Protein AF-A0A8J6NIY0-F1 (afdb_monomer)

Sequence (125 aa):
MSTSTIGGINLLPTHEKREIYRSIIPDELLERYELNPYLSDIQGRSLLNLKARPGSSSVEISLYHEYGFRDPILYGHLADTMNGQIHILLYILNDPASPRFDVDVMPDGEPTRFGTSRRNLEAER

Foldseek 3Di:
DDPLALLSLLQDDPVSSCLVVLVVDDVVVCVVLVADSQCADPVRHHQWDWPRHHSAQKIWIFGDSDPPDDHGQWIWIWGADPVRDIDTPDIDGDDSPDDDQVQQADPVGHGCPNVPNHGPVVSVD

pLDDT: mean 93.28, std 7.55, range [41.66, 98.38]

Secondary structure (DSSP, 8-state):
----SHHHHHHS-HHHHHHHHHTTS-HHHHHHTT--TT-B-TT--BSEEEE--TT-SEEEEEE-SSTT-SS-SEEEEEEE-TTS-EEEEEEEE--TTSPPP-SSB-TTS-B-TTTTS---TTTT-

Structure (mmCIF, N/CA/C/O backbone):
data_AF-A0A8J6NIY0-F1
#
_entry.id   AF-A0A8J6NIY0-F1
#
loop_
_atom_site.group_PDB
_atom_site.id
_atom_site.type_symbol
_atom_site.label_atom_id
_atom_site.label_alt_id
_atom_site.label_comp_id
_atom_site.label_asym_id
_atom_site.label_entity_id
_atom_site.label_seq_id
_atom_site.pd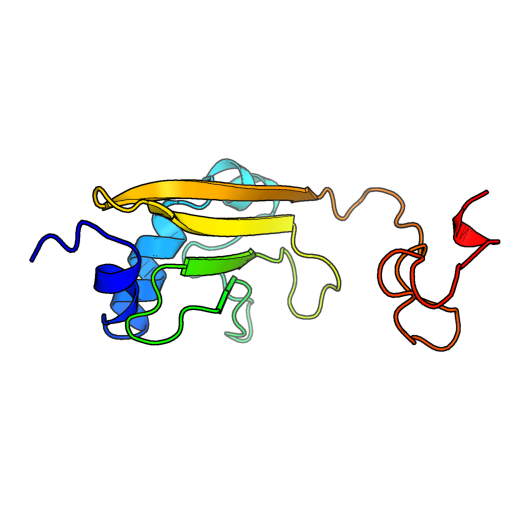bx_PDB_ins_code
_atom_site.Cartn_x
_atom_site.Cartn_y
_atom_site.Cartn_z
_atom_site.occupancy
_atom_site.B_iso_or_equiv
_atom_site.auth_seq_id
_atom_site.auth_comp_id
_atom_site.auth_asym_id
_atom_site.auth_atom_id
_atom_site.pdbx_PDB_model_num
ATOM 1 N N . MET A 1 1 ? -13.925 -4.406 22.007 1.00 41.66 1 MET A N 1
ATOM 2 C CA . MET A 1 1 ? -14.612 -3.172 21.565 1.00 41.66 1 MET A CA 1
ATOM 3 C C . MET A 1 1 ? -14.700 -3.236 20.049 1.00 41.66 1 MET A C 1
ATOM 5 O O . MET A 1 1 ? -13.671 -3.507 19.450 1.00 41.66 1 MET A O 1
ATOM 9 N N . SER A 1 2 ? -15.873 -3.078 19.425 1.00 49.53 2 SER A N 1
ATOM 10 C CA . SER A 1 2 ? -15.945 -3.036 17.956 1.00 49.53 2 SER A CA 1
ATOM 11 C C . SER A 1 2 ? -15.616 -1.622 17.480 1.00 49.53 2 SER A C 1
ATOM 13 O O . SER A 1 2 ? -16.476 -0.744 17.459 1.00 49.53 2 SER A O 1
ATOM 15 N N . THR A 1 3 ? -14.358 -1.374 17.140 1.00 61.47 3 THR A N 1
ATOM 16 C CA . THR A 1 3 ? -13.990 -0.222 16.316 1.00 61.47 3 THR A CA 1
ATOM 17 C C . THR A 1 3 ? -14.588 -0.436 14.926 1.00 61.47 3 THR A C 1
ATOM 19 O O . THR A 1 3 ? -14.137 -1.301 14.186 1.00 61.47 3 THR A O 1
ATOM 22 N N . SER A 1 4 ? -15.652 0.299 14.596 1.00 79.81 4 SER A N 1
ATOM 23 C CA . SER A 1 4 ? -16.382 0.155 13.326 1.00 79.81 4 SER A CA 1
ATOM 24 C C . SER A 1 4 ? -15.900 1.100 12.222 1.00 79.81 4 SER A C 1
ATOM 26 O O . SER A 1 4 ? -16.420 1.041 11.115 1.00 79.81 4 SER A O 1
ATOM 28 N N . THR A 1 5 ? -14.934 1.976 12.515 1.00 93.56 5 THR A N 1
ATOM 29 C CA . THR A 1 5 ? -14.412 2.989 11.585 1.00 93.56 5 THR A CA 1
ATOM 30 C C . THR A 1 5 ? -12.892 2.909 11.478 1.00 93.56 5 THR A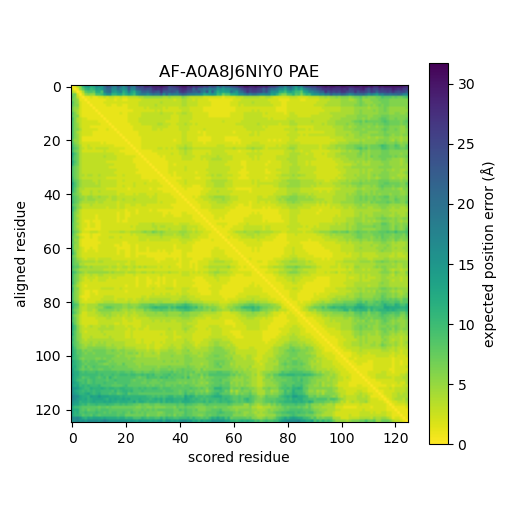 C 1
ATOM 32 O O . THR A 1 5 ? -12.214 2.487 12.422 1.00 93.56 5 THR A O 1
ATOM 35 N N . ILE A 1 6 ? -12.343 3.368 10.355 1.00 95.56 6 ILE A N 1
ATOM 36 C CA . ILE A 1 6 ? -10.900 3.518 10.126 1.00 95.56 6 ILE A CA 1
ATOM 37 C C . ILE A 1 6 ? -10.297 4.450 11.174 1.00 95.56 6 ILE A C 1
ATOM 39 O O . ILE A 1 6 ? -9.259 4.128 11.749 1.00 95.56 6 ILE A O 1
ATOM 43 N N . GLY A 1 7 ? -10.974 5.554 11.504 1.00 95.56 7 GLY A N 1
ATOM 44 C CA . GLY A 1 7 ? -10.578 6.450 12.593 1.00 95.56 7 GLY A CA 1
ATOM 45 C C . GLY A 1 7 ? -10.416 5.729 13.931 1.00 95.56 7 GLY A C 1
ATOM 46 O O . GLY A 1 7 ? -9.417 5.926 14.627 1.00 95.56 7 GLY A O 1
ATOM 47 N N . GLY A 1 8 ? -11.359 4.842 14.258 1.00 95.12 8 GLY A N 1
ATOM 48 C CA . GLY A 1 8 ? -11.304 4.011 15.455 1.00 95.12 8 GLY A CA 1
ATOM 49 C C . GLY A 1 8 ? -10.146 3.014 15.422 1.00 95.12 8 GLY A C 1
ATOM 50 O O . GLY A 1 8 ? -9.362 2.955 16.367 1.00 95.12 8 GLY A O 1
ATOM 51 N N . ILE A 1 9 ? -9.990 2.272 14.322 1.00 95.44 9 ILE A N 1
ATOM 52 C CA . ILE A 1 9 ? -8.878 1.324 14.132 1.00 95.44 9 ILE A CA 1
ATOM 53 C C . ILE A 1 9 ? -7.529 2.054 14.228 1.00 95.44 9 ILE A C 1
ATOM 55 O O . ILE A 1 9 ? -6.577 1.568 14.838 1.00 95.44 9 ILE A O 1
ATOM 59 N N . ASN A 1 10 ? -7.449 3.273 13.697 1.00 96.44 10 ASN A N 1
ATOM 60 C CA . ASN A 1 10 ? -6.247 4.092 13.721 1.00 96.44 10 ASN A CA 1
ATOM 61 C C . ASN A 1 10 ? -5.848 4.568 15.125 1.00 96.44 10 ASN A C 1
ATOM 63 O O . ASN A 1 10 ? -4.692 4.948 15.311 1.00 96.44 10 ASN A O 1
ATOM 67 N N . LEU A 1 11 ? -6.734 4.511 16.120 1.00 96.75 11 LEU A N 1
ATOM 68 C CA . LEU A 1 11 ? -6.400 4.793 17.521 1.00 96.75 11 LEU A CA 1
ATOM 69 C C . LEU A 1 11 ? -5.839 3.579 18.273 1.00 96.75 11 LEU A C 1
ATOM 71 O O . LEU A 1 11 ? -5.274 3.751 19.351 1.00 96.75 11 LEU A O 1
ATOM 75 N N . LEU A 1 12 ? -5.973 2.372 17.721 1.00 96.25 12 LEU A N 1
ATOM 76 C CA . LEU A 1 12 ? -5.511 1.156 18.379 1.00 96.25 12 LEU A CA 1
ATOM 77 C C . LEU A 1 12 ? -3.977 1.088 18.464 1.00 96.25 12 LEU A C 1
ATOM 79 O O . LEU A 1 12 ? -3.277 1.672 17.620 1.00 96.25 12 LEU A O 1
ATOM 83 N N . PRO A 1 1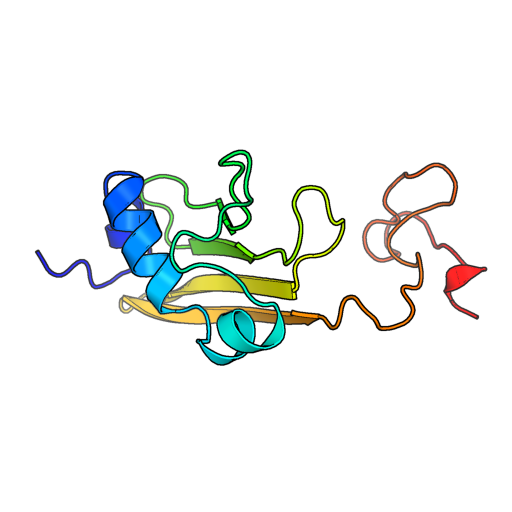3 ? -3.442 0.322 19.437 1.00 96.00 13 PRO A N 1
ATOM 84 C CA . PRO A 1 13 ? -2.030 -0.030 19.476 1.00 96.00 13 PRO A CA 1
ATOM 85 C C . PRO A 1 13 ? -1.554 -0.631 18.150 1.00 96.00 13 PRO A C 1
ATOM 87 O O . PRO A 1 13 ? -2.301 -1.322 17.456 1.00 96.00 13 PRO A O 1
ATOM 90 N N . THR A 1 14 ? -0.285 -0.401 17.807 1.00 93.31 14 THR A N 1
ATOM 91 C CA . THR A 1 14 ? 0.292 -0.780 16.505 1.00 93.31 14 THR A CA 1
ATOM 92 C C . THR A 1 14 ? 0.047 -2.243 16.135 1.00 93.31 14 THR A C 1
ATOM 94 O O . THR A 1 14 ? -0.284 -2.518 14.987 1.00 93.31 14 THR A O 1
ATOM 97 N N . HIS A 1 15 ? 0.175 -3.170 17.088 1.00 93.06 15 HIS A N 1
ATOM 98 C CA . HIS A 1 15 ? -0.039 -4.598 16.843 1.00 93.06 15 HIS A CA 1
ATOM 99 C C . HIS A 1 15 ? -1.499 -4.919 16.482 1.00 93.06 15 HIS A C 1
ATOM 101 O O . HIS A 1 15 ? -1.752 -5.569 15.475 1.00 93.06 15 HIS A O 1
ATOM 107 N N . GLU A 1 16 ? -2.464 -4.418 17.258 1.00 94.81 16 GLU A N 1
ATOM 108 C CA . GLU A 1 16 ? -3.898 -4.640 17.009 1.00 94.81 16 GLU A CA 1
ATOM 109 C C . GLU A 1 16 ? -4.343 -4.015 15.684 1.00 94.81 16 GLU A C 1
ATOM 111 O O . GLU A 1 16 ? -5.004 -4.655 14.869 1.00 94.81 16 GLU A O 1
ATOM 116 N N . LYS A 1 17 ? -3.913 -2.774 15.437 1.00 94.44 17 LYS A N 1
ATOM 117 C CA . LYS A 1 17 ? -4.146 -2.065 14.179 1.00 94.44 17 LYS A CA 1
ATOM 118 C C . LYS A 1 17 ? -3.592 -2.840 12.983 1.00 94.44 17 LYS A C 1
ATOM 120 O O . LYS A 1 17 ? -4.257 -2.947 11.956 1.00 94.44 17 LYS A O 1
ATOM 125 N N . ARG A 1 18 ? -2.364 -3.356 13.109 1.00 95.25 18 ARG A N 1
ATOM 126 C CA . ARG A 1 18 ? -1.706 -4.129 12.053 1.00 95.25 18 ARG A CA 1
ATOM 127 C C . ARG A 1 18 ? -2.476 -5.404 11.751 1.00 95.25 18 ARG A C 1
ATOM 129 O O . ARG A 1 18 ? -2.662 -5.685 10.577 1.00 95.25 18 ARG A O 1
ATOM 136 N N . GLU A 1 19 ? -2.940 -6.131 12.762 1.00 94.38 19 GLU A N 1
ATOM 137 C CA . GLU A 1 19 ? -3.692 -7.371 12.547 1.00 94.38 19 GLU A CA 1
ATOM 138 C C . GLU A 1 19 ? -5.012 -7.116 11.805 1.00 94.38 19 GLU A C 1
ATOM 140 O O . GLU A 1 19 ? -5.333 -7.815 10.846 1.00 94.38 19 GLU A O 1
ATOM 145 N N . ILE A 1 20 ? -5.729 -6.049 12.173 1.00 94.94 20 ILE A N 1
ATOM 146 C CA . ILE A 1 20 ? -6.971 -5.653 11.495 1.00 94.94 20 ILE A CA 1
ATOM 147 C C . ILE A 1 20 ? -6.708 -5.255 10.040 1.00 94.94 20 ILE A C 1
ATOM 149 O O . ILE A 1 20 ? -7.424 -5.693 9.150 1.00 94.94 20 ILE A O 1
ATOM 153 N N . TYR A 1 21 ? -5.685 -4.445 9.758 1.00 95.19 21 TYR A N 1
ATOM 154 C CA . TYR A 1 21 ? -5.375 -4.091 8.368 1.00 95.19 21 TYR A CA 1
ATOM 155 C C . TYR A 1 21 ? -4.704 -5.217 7.587 1.00 95.19 21 TYR A C 1
ATOM 157 O O . TYR A 1 21 ? -4.716 -5.191 6.364 1.00 95.19 21 TYR A O 1
ATOM 165 N N . ARG A 1 22 ? -4.131 -6.215 8.254 1.00 94.69 22 ARG A N 1
ATOM 166 C CA . ARG A 1 22 ? -3.611 -7.412 7.597 1.00 94.69 22 ARG A CA 1
ATOM 167 C C . ARG A 1 22 ? -4.748 -8.314 7.114 1.00 94.69 22 ARG A C 1
ATOM 169 O O . ARG A 1 22 ? -4.604 -8.909 6.056 1.00 94.69 22 ARG A O 1
ATOM 176 N N . SER A 1 23 ? -5.885 -8.368 7.811 1.00 92.00 23 SER A N 1
ATOM 177 C CA 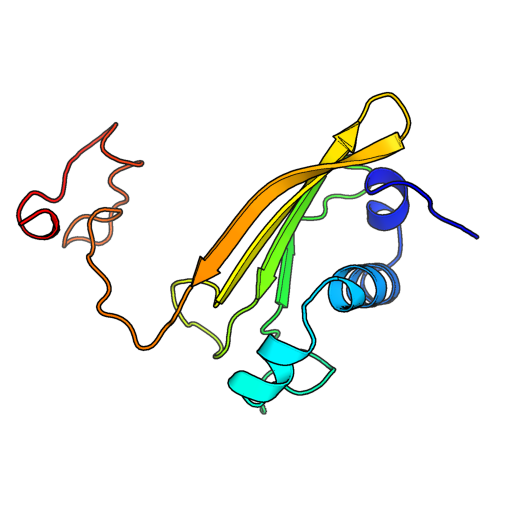. SER A 1 23 ? -7.023 -9.211 7.407 1.00 92.00 23 SER A CA 1
ATOM 178 C C . SER A 1 23 ? -7.751 -8.749 6.139 1.00 92.00 23 SER A C 1
ATOM 180 O O . SER A 1 23 ? -8.565 -9.494 5.604 1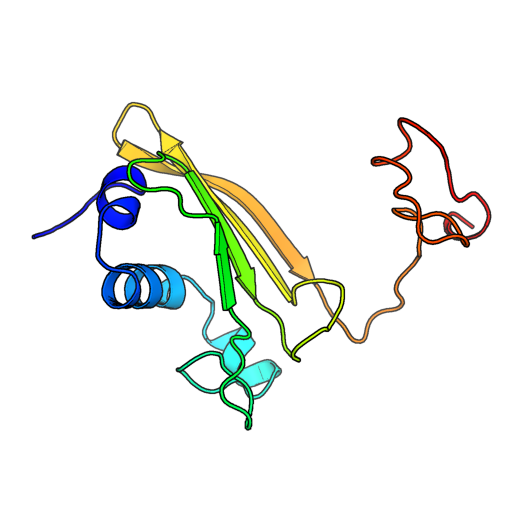.00 92.00 23 SER A O 1
ATOM 182 N N . ILE A 1 24 ? -7.473 -7.537 5.646 1.00 90.38 24 ILE A N 1
ATOM 183 C CA . ILE A 1 24 ? -8.052 -7.037 4.388 1.00 90.38 24 ILE A CA 1
ATOM 184 C C . ILE A 1 24 ? -7.182 -7.369 3.167 1.00 90.38 24 ILE A C 1
ATOM 186 O O . ILE A 1 24 ? -7.578 -7.097 2.033 1.00 90.38 24 ILE A O 1
ATOM 190 N N . ILE A 1 25 ? -5.971 -7.881 3.396 1.00 94.00 25 ILE A N 1
ATOM 191 C CA . ILE A 1 25 ? -5.057 -8.293 2.335 1.00 94.00 25 ILE A CA 1
ATOM 192 C C . ILE A 1 25 ? -5.560 -9.638 1.793 1.00 94.00 25 ILE A C 1
ATOM 194 O O . ILE A 1 25 ? -5.757 -10.548 2.595 1.00 94.00 25 ILE A O 1
ATOM 198 N N . PRO A 1 26 ? -5.755 -9.782 0.469 1.00 93.25 26 PRO A N 1
ATOM 199 C CA . PRO A 1 26 ? -6.178 -11.048 -0.125 1.00 93.25 26 PRO A CA 1
ATOM 200 C C . PRO A 1 26 ? -5.178 -12.176 0.150 1.00 93.25 26 PRO A C 1
ATOM 202 O O . PRO A 1 26 ? -3.976 -12.004 -0.084 1.00 93.25 26 PRO A O 1
ATOM 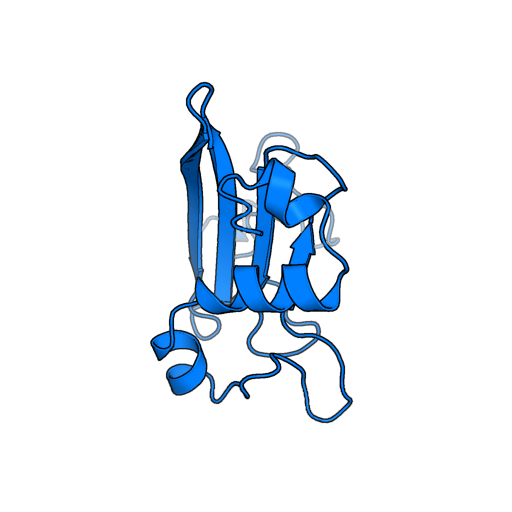205 N N . ASP A 1 27 ? -5.671 -13.333 0.593 1.00 94.25 27 ASP A N 1
ATOM 206 C CA . ASP A 1 27 ? -4.843 -14.514 0.867 1.00 94.25 27 ASP A CA 1
ATOM 207 C C . ASP A 1 27 ? -4.149 -15.024 -0.408 1.00 94.25 27 ASP A C 1
ATOM 209 O O . ASP A 1 27 ? -3.021 -15.510 -0.351 1.00 94.25 27 ASP A O 1
ATOM 213 N N . GLU A 1 28 ? -4.740 -14.799 -1.584 1.00 95.31 28 GLU A N 1
ATOM 214 C CA . GLU A 1 28 ? -4.149 -15.151 -2.877 1.00 95.31 28 GLU A CA 1
ATOM 215 C C . GLU A 1 28 ? -2.816 -14.431 -3.130 1.00 95.31 28 GLU A C 1
ATOM 217 O O . GLU A 1 28 ? -1.950 -14.957 -3.831 1.00 95.31 28 GLU A O 1
ATOM 222 N N . LEU A 1 29 ? -2.614 -13.233 -2.562 1.00 95.69 29 LEU A N 1
ATOM 223 C CA . LEU A 1 29 ? -1.319 -12.548 -2.635 1.00 95.69 29 LEU A CA 1
ATOM 224 C C . LEU A 1 29 ? -0.280 -13.219 -1.738 1.00 95.69 29 LEU A C 1
ATOM 226 O O . LEU A 1 29 ? 0.893 -13.272 -2.107 1.00 95.69 29 LEU A O 1
ATOM 230 N N . LEU A 1 30 ? -0.691 -13.724 -0.573 1.00 96.00 30 LEU A N 1
ATOM 231 C CA . LEU A 1 30 ? 0.207 -14.436 0.332 1.00 96.00 30 LEU A CA 1
ATOM 232 C C . LEU A 1 30 ? 0.654 -15.748 -0.310 1.00 96.00 30 LEU A C 1
ATOM 234 O O . LEU A 1 30 ? 1.842 -16.053 -0.295 1.00 96.00 30 LEU A O 1
ATOM 238 N N . GLU A 1 31 ? -0.272 -16.477 -0.931 1.00 96.75 31 GLU A N 1
ATOM 239 C CA . GLU A 1 31 ? 0.031 -17.716 -1.647 1.00 96.75 31 GLU A CA 1
ATOM 240 C C . GLU A 1 31 ? 0.922 -17.467 -2.868 1.00 96.75 31 GLU A C 1
ATOM 242 O O . GLU A 1 31 ? 1.974 -18.089 -3.002 1.00 96.75 31 GLU A O 1
ATOM 247 N N . ARG A 1 32 ? 0.543 -16.524 -3.742 1.00 96.00 32 ARG A N 1
ATOM 248 C CA . ARG A 1 32 ? 1.260 -16.257 -5.000 1.00 96.00 32 ARG A CA 1
ATOM 249 C C . ARG A 1 32 ? 2.706 -15.814 -4.788 1.00 96.00 32 ARG A C 1
ATOM 251 O O . ARG A 1 32 ? 3.554 -16.135 -5.617 1.00 96.00 32 ARG A O 1
ATOM 258 N N . TYR A 1 33 ? 2.971 -15.048 -3.733 1.00 96.62 33 TYR A N 1
ATOM 259 C CA . TYR A 1 33 ? 4.297 -14.498 -3.439 1.00 96.62 33 TYR A CA 1
ATOM 260 C C . TYR A 1 33 ? 4.975 -15.171 -2.237 1.00 96.62 33 TYR A C 1
ATOM 262 O O . TYR A 1 33 ? 5.959 -14.640 -1.729 1.00 96.62 33 TYR A O 1
ATOM 270 N N . GLU A 1 34 ? 4.453 -16.315 -1.780 1.00 96.38 34 GLU A N 1
ATOM 271 C CA . GLU A 1 34 ? 4.999 -17.108 -0.667 1.00 96.38 34 GLU A CA 1
ATOM 272 C C . GLU A 1 34 ? 5.241 -16.282 0.615 1.00 96.38 34 GLU A C 1
ATOM 274 O O . GLU A 1 34 ? 6.212 -16.470 1.354 1.00 96.38 34 GLU A O 1
ATOM 279 N N . LEU A 1 35 ? 4.343 -15.334 0.896 1.00 96.94 35 LEU A N 1
ATOM 280 C CA . LEU A 1 35 ? 4.455 -14.451 2.051 1.00 96.94 35 LEU A CA 1
ATOM 281 C C . LEU A 1 35 ? 3.976 -15.163 3.309 1.00 96.94 35 LEU A C 1
ATOM 283 O O . LEU A 1 35 ? 2.899 -15.758 3.356 1.00 96.94 35 LEU A O 1
ATOM 287 N N . ASN A 1 36 ? 4.750 -15.037 4.383 1.00 94.94 36 ASN A N 1
ATOM 288 C CA . ASN A 1 36 ? 4.305 -15.532 5.677 1.00 94.94 36 ASN A CA 1
ATOM 289 C C . ASN A 1 36 ? 3.197 -14.636 6.273 1.00 94.94 36 ASN A C 1
ATOM 291 O O . ASN A 1 36 ? 3.127 -13.441 5.969 1.00 94.94 36 ASN A O 1
ATOM 295 N N . PRO A 1 37 ? 2.391 -15.169 7.208 1.00 92.00 37 PRO A N 1
ATOM 296 C CA . PRO A 1 37 ? 1.310 -14.433 7.869 1.00 92.00 37 PRO A CA 1
ATOM 297 C C . PRO A 1 37 ? 1.724 -13.134 8.575 1.00 92.00 37 PRO A C 1
ATOM 299 O O . PRO A 1 37 ? 0.888 -12.258 8.785 1.00 92.00 37 PRO A O 1
ATOM 302 N N . TYR A 1 38 ? 2.996 -13.001 8.960 1.00 92.56 38 TYR A N 1
ATOM 303 C CA . TYR A 1 38 ? 3.510 -11.818 9.655 1.00 92.56 38 TYR A CA 1
ATOM 304 C C . TYR A 1 38 ? 3.898 -10.687 8.698 1.00 92.56 38 TYR A C 1
ATOM 306 O O . TYR A 1 38 ? 4.107 -9.553 9.146 1.00 92.56 38 TYR A O 1
ATOM 314 N N . LEU A 1 39 ? 3.942 -10.969 7.389 1.00 96.62 39 LEU A N 1
ATOM 315 C CA . LEU A 1 39 ? 4.297 -10.025 6.329 1.00 96.62 39 LEU A CA 1
ATOM 316 C C . LEU A 1 39 ? 5.623 -9.328 6.648 1.00 96.62 39 LEU A C 1
ATOM 318 O O . LEU A 1 39 ? 5.722 -8.097 6.678 1.00 96.62 39 LEU A O 1
ATOM 322 N N . SER A 1 40 ? 6.627 -10.140 6.961 1.00 96.56 40 SER A N 1
ATOM 323 C CA . SER A 1 40 ? 8.005 -9.735 7.230 1.00 96.56 40 SER A CA 1
ATOM 324 C C . SER A 1 40 ? 8.966 -10.670 6.517 1.00 96.56 40 SER A C 1
ATOM 326 O O . SER A 1 40 ? 8.659 -11.844 6.354 1.00 96.56 40 SER A O 1
ATOM 328 N N . ASP A 1 41 ? 10.140 -10.203 6.126 1.00 96.31 41 ASP A N 1
ATOM 329 C CA . ASP A 1 41 ? 11.149 -11.094 5.559 1.00 96.31 41 ASP A CA 1
ATOM 330 C C . ASP A 1 41 ? 11.888 -11.922 6.629 1.00 96.31 41 ASP A C 1
ATOM 332 O O . ASP A 1 41 ? 11.625 -11.820 7.831 1.00 96.31 41 ASP A O 1
ATOM 336 N N . ILE A 1 42 ? 12.852 -12.735 6.189 1.00 94.81 42 ILE A N 1
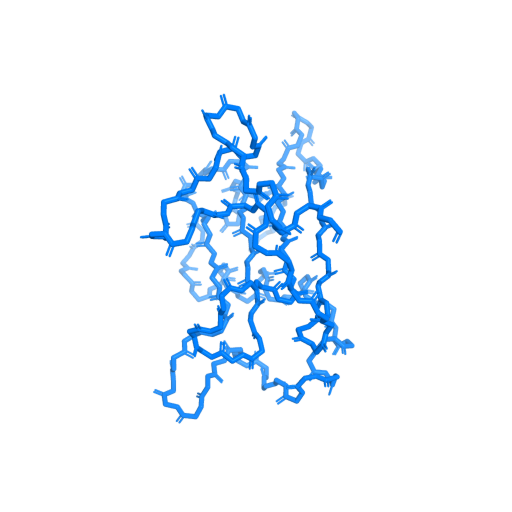ATOM 337 C CA . ILE A 1 42 ? 13.666 -13.598 7.060 1.00 94.81 42 ILE A CA 1
ATOM 338 C C . ILE A 1 42 ? 14.522 -12.831 8.083 1.00 94.81 42 ILE A C 1
ATOM 340 O O . ILE A 1 42 ? 14.993 -13.424 9.050 1.00 94.81 42 ILE A O 1
ATOM 344 N N . GLN A 1 43 ? 14.745 -11.529 7.880 1.00 96.81 43 GLN A N 1
ATOM 345 C CA . GLN A 1 43 ? 15.483 -10.658 8.799 1.00 96.81 43 GLN A CA 1
ATOM 346 C C . GLN A 1 43 ? 14.537 -9.909 9.753 1.00 96.81 43 GLN A C 1
ATOM 348 O O . GLN A 1 43 ? 14.985 -9.077 10.541 1.00 96.81 43 GLN A O 1
ATOM 353 N N . GLY A 1 44 ? 13.229 -10.179 9.684 1.00 95.69 44 GLY A N 1
ATOM 354 C CA . GLY A 1 44 ? 12.203 -9.505 10.475 1.00 95.69 44 GLY A CA 1
ATOM 355 C C . GLY A 1 44 ? 11.842 -8.111 9.961 1.00 95.69 44 GLY A C 1
ATOM 356 O O . GLY A 1 44 ? 11.174 -7.354 10.667 1.00 95.69 44 GLY A O 1
ATOM 357 N N . ARG A 1 45 ? 12.260 -7.736 8.745 1.00 96.94 45 ARG A N 1
ATOM 358 C CA . ARG A 1 45 ? 11.920 -6.436 8.156 1.00 96.94 45 ARG A CA 1
ATOM 359 C C . ARG A 1 45 ? 10.500 -6.496 7.603 1.00 96.94 45 ARG A C 1
ATOM 361 O O . ARG A 1 45 ? 10.151 -7.422 6.877 1.00 96.94 45 ARG A O 1
ATOM 368 N N . SER A 1 46 ? 9.664 -5.521 7.960 1.00 96.31 46 SER A N 1
ATOM 369 C CA . SER A 1 46 ? 8.254 -5.518 7.551 1.00 96.31 46 SER A CA 1
ATOM 370 C C . SER A 1 46 ? 8.110 -5.325 6.041 1.00 96.31 46 SER A C 1
ATOM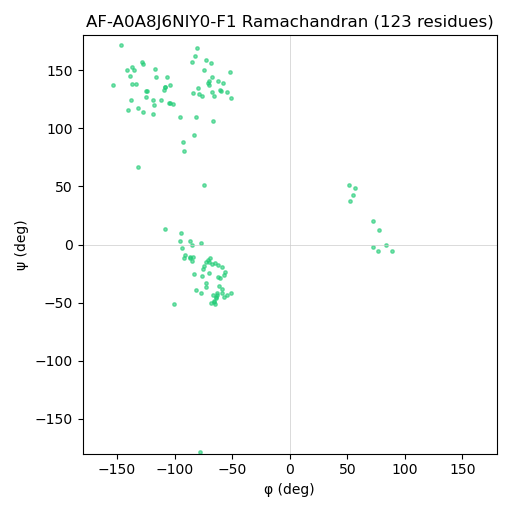 372 O O . SER A 1 46 ? 8.663 -4.383 5.478 1.00 96.31 46 SER A O 1
ATOM 374 N N . LEU A 1 47 ? 7.298 -6.176 5.420 1.00 98.12 47 LEU A N 1
ATOM 375 C CA . LEU A 1 47 ? 6.835 -6.067 4.036 1.00 98.12 47 LEU A CA 1
ATOM 376 C C . LEU A 1 47 ? 5.502 -5.316 3.924 1.00 98.12 47 LEU A C 1
ATOM 378 O O . LEU A 1 47 ? 5.084 -4.948 2.833 1.00 98.12 47 LEU A O 1
ATOM 382 N N . LEU A 1 48 ? 4.834 -5.075 5.054 1.00 97.69 48 LEU A N 1
ATOM 383 C CA . LEU A 1 48 ? 3.611 -4.283 5.146 1.00 97.69 48 LEU A CA 1
ATOM 384 C C . LEU A 1 48 ? 3.915 -2.905 5.742 1.00 97.69 48 LEU A C 1
ATOM 386 O O . LEU A 1 48 ? 4.384 -2.805 6.881 1.00 97.69 48 LEU A O 1
ATOM 390 N N . ASN A 1 49 ? 3.601 -1.851 4.997 1.00 97.31 49 ASN A N 1
ATOM 391 C CA . ASN A 1 49 ? 3.665 -0.464 5.439 1.00 97.31 49 ASN A CA 1
ATOM 392 C C . ASN A 1 49 ? 2.247 0.102 5.618 1.00 97.31 49 ASN A C 1
ATOM 394 O O . ASN A 1 49 ? 1.378 -0.103 4.772 1.00 97.31 49 ASN A O 1
ATOM 398 N N . LEU A 1 50 ? 2.028 0.819 6.721 1.00 97.31 50 LEU A N 1
ATOM 399 C CA . LEU A 1 50 ? 0.748 1.419 7.086 1.00 97.31 50 LEU A CA 1
ATOM 400 C C . LEU A 1 50 ? 0.944 2.906 7.387 1.00 97.31 50 LEU A C 1
ATOM 402 O O . LEU A 1 50 ? 1.544 3.268 8.402 1.00 97.31 50 LEU A O 1
ATOM 406 N N . LYS A 1 51 ? 0.368 3.785 6.565 1.00 97.62 51 LYS A N 1
ATOM 407 C CA . LYS A 1 51 ? 0.234 5.208 6.904 1.00 97.62 51 LYS A CA 1
ATOM 408 C C . LYS A 1 51 ? -1.118 5.424 7.570 1.00 97.62 51 LYS A C 1
ATOM 410 O O . LYS A 1 51 ? -2.118 5.716 6.923 1.00 97.62 51 LYS A O 1
ATOM 415 N N . ALA A 1 52 ? -1.126 5.253 8.886 1.00 96.31 52 ALA A N 1
ATOM 416 C CA . ALA A 1 52 ? -2.331 5.181 9.706 1.00 96.31 52 ALA A CA 1
ATOM 417 C C . ALA A 1 52 ? -2.213 6.091 10.941 1.00 96.31 52 ALA A C 1
ATOM 419 O O . ALA A 1 52 ? -2.090 5.609 12.077 1.00 96.31 52 ALA A O 1
ATOM 420 N N . ARG A 1 53 ? -2.173 7.414 10.717 1.00 96.56 53 ARG A N 1
ATOM 421 C CA . ARG A 1 53 ? -2.007 8.401 11.803 1.00 96.56 53 ARG A CA 1
ATOM 422 C C . ARG A 1 53 ? -3.129 8.247 12.846 1.00 96.56 53 ARG A C 1
ATOM 424 O O . ARG A 1 53 ? -4.276 8.071 12.438 1.00 96.56 53 ARG A O 1
ATOM 431 N N . PRO A 1 54 ? -2.840 8.337 14.159 1.00 96.50 54 PRO A N 1
ATOM 432 C CA . PRO A 1 54 ? -3.860 8.206 15.199 1.00 96.50 54 PRO A CA 1
ATOM 433 C C . PRO A 1 54 ? -5.080 9.103 14.968 1.00 96.50 54 PRO A C 1
ATOM 435 O O . PRO A 1 54 ? -4.929 10.303 14.751 1.00 96.50 54 PRO A O 1
ATOM 438 N N . GLY A 1 55 ? -6.276 8.508 14.971 1.00 92.44 55 GLY A N 1
ATOM 439 C CA . GLY A 1 55 ? -7.550 9.205 14.752 1.00 92.44 55 GLY A CA 1
ATOM 440 C C . GLY A 1 55 ? -7.828 9.665 13.313 1.00 92.44 55 GLY A C 1
ATOM 441 O O . GLY A 1 55 ? -8.899 10.207 13.059 1.00 92.44 55 GLY A O 1
ATOM 442 N N . SER A 1 56 ? -6.906 9.452 12.365 1.00 96.38 56 SER A N 1
ATOM 443 C CA . SER A 1 56 ? -7.137 9.729 10.940 1.00 96.38 56 SER A CA 1
ATOM 444 C C . SER A 1 56 ? -8.292 8.886 10.418 1.00 96.38 56 SER A C 1
ATOM 446 O O . SER A 1 56 ? -8.292 7.676 10.621 1.00 96.38 56 SER A O 1
ATOM 448 N N . SER A 1 57 ? -9.222 9.488 9.682 1.00 96.25 57 SER A N 1
ATOM 449 C CA . SER A 1 57 ? -10.306 8.763 9.014 1.00 96.25 57 SER A CA 1
ATOM 450 C C . SER A 1 57 ? -9.858 8.038 7.743 1.00 96.25 57 SER A C 1
ATOM 452 O O . SER A 1 57 ? -10.685 7.425 7.084 1.00 96.25 57 SER A O 1
ATOM 454 N N . SER A 1 58 ? -8.575 8.101 7.375 1.00 97.12 58 SER A N 1
ATOM 455 C CA . SER A 1 58 ? -8.012 7.343 6.256 1.00 97.12 58 SER A CA 1
ATOM 456 C C . SER A 1 58 ? -6.759 6.562 6.635 1.00 97.12 58 SER A C 1
ATOM 458 O O . SER A 1 58 ? -6.058 6.894 7.601 1.00 97.12 58 SER A O 1
ATOM 460 N N . VAL A 1 59 ? -6.481 5.526 5.847 1.00 97.75 59 VAL A N 1
ATOM 461 C CA . VAL A 1 59 ? -5.272 4.707 5.914 1.00 97.75 59 VAL A CA 1
ATOM 462 C C . VAL A 1 59 ? -4.750 4.429 4.508 1.00 97.75 59 VAL A C 1
ATOM 464 O O . VAL A 1 59 ? -5.525 4.112 3.606 1.00 97.75 59 VAL A O 1
ATOM 467 N N . GLU A 1 60 ? -3.432 4.514 4.332 1.00 98.38 60 GLU A N 1
ATOM 468 C CA . GLU A 1 60 ? -2.757 3.919 3.174 1.00 98.38 60 GLU A CA 1
ATOM 469 C C . GLU A 1 60 ? -2.042 2.635 3.599 1.00 98.38 60 GLU A C 1
ATOM 471 O O . GLU A 1 60 ? -1.380 2.594 4.641 1.00 98.38 60 GLU A O 1
ATOM 476 N N . ILE A 1 61 ? -2.162 1.604 2.772 1.00 98.00 61 ILE A N 1
ATOM 477 C CA . ILE A 1 61 ? -1.641 0.259 2.987 1.00 98.00 61 ILE A CA 1
ATOM 478 C C . ILE A 1 61 ? -0.774 -0.077 1.787 1.00 98.00 61 ILE A C 1
ATOM 480 O O . ILE A 1 61 ? -1.213 0.065 0.649 1.00 98.00 61 ILE A O 1
ATOM 484 N N . SER A 1 62 ? 0.465 -0.489 2.024 1.00 98.25 62 SER A N 1
ATOM 485 C CA . SER A 1 62 ? 1.387 -0.902 0.966 1.00 98.25 62 SER A CA 1
ATOM 486 C C . SER A 1 62 ? 2.023 -2.226 1.352 1.00 98.25 62 SER A C 1
ATOM 488 O O . SER A 1 62 ? 2.706 -2.303 2.373 1.00 98.25 62 SER A O 1
ATOM 490 N N . LEU A 1 63 ? 1.779 -3.260 0.555 1.00 98.25 63 LEU A N 1
ATOM 491 C CA . LEU A 1 63 ? 2.378 -4.578 0.720 1.00 98.25 63 LEU A CA 1
ATOM 492 C C . LEU A 1 63 ? 3.397 -4.818 -0.388 1.00 98.25 63 LEU A C 1
ATOM 494 O O . LEU A 1 63 ? 3.115 -4.567 -1.557 1.00 98.25 63 LEU A O 1
ATOM 498 N N . TYR A 1 64 ? 4.550 -5.352 -0.014 1.00 98.25 64 TYR A N 1
ATOM 499 C CA . TYR A 1 64 ? 5.641 -5.710 -0.912 1.00 98.25 64 TYR A CA 1
ATOM 500 C C . TYR A 1 64 ? 5.882 -7.220 -0.865 1.00 98.25 64 TYR A C 1
ATOM 502 O O . TYR A 1 64 ? 5.638 -7.851 0.161 1.00 98.25 64 TYR A O 1
ATOM 510 N N . HIS A 1 65 ? 6.372 -7.799 -1.963 1.00 97.38 65 HIS A N 1
ATOM 511 C CA . HIS A 1 65 ? 6.802 -9.202 -1.971 1.00 97.38 65 HIS A CA 1
ATOM 512 C C . HIS A 1 65 ? 8.236 -9.369 -1.438 1.00 97.38 65 HIS A C 1
ATOM 514 O O . HIS A 1 65 ? 8.577 -10.412 -0.895 1.00 97.38 65 HIS A O 1
ATOM 520 N N . GLU A 1 66 ? 9.059 -8.321 -1.543 1.00 96.81 66 GLU A N 1
ATOM 521 C CA . GLU A 1 66 ? 10.442 -8.291 -1.066 1.00 96.81 66 GLU A CA 1
ATOM 522 C C . GLU A 1 66 ? 10.755 -6.946 -0.396 1.00 96.81 66 GLU A C 1
ATOM 524 O O . GLU A 1 66 ? 10.265 -5.886 -0.802 1.00 96.81 66 GLU A O 1
ATOM 529 N N . TYR A 1 67 ? 11.584 -6.977 0.649 1.00 97.06 67 TYR A N 1
ATOM 530 C CA . TYR A 1 67 ? 12.017 -5.769 1.339 1.00 97.06 67 TYR A CA 1
ATOM 531 C C . TYR A 1 67 ? 12.879 -4.890 0.427 1.00 97.06 67 TYR A C 1
ATOM 533 O O . TYR A 1 67 ? 13.894 -5.331 -0.102 1.00 97.06 67 TYR A O 1
ATOM 541 N N . GLY A 1 68 ? 12.517 -3.611 0.318 1.00 94.44 68 GLY A N 1
ATOM 542 C CA . GLY A 1 68 ? 13.236 -2.647 -0.518 1.00 94.44 68 GLY A CA 1
ATOM 543 C C . GLY A 1 68 ? 12.829 -2.678 -1.991 1.00 94.44 68 GLY A C 1
ATOM 544 O O . GLY A 1 68 ? 13.332 -1.860 -2.761 1.00 94.44 68 GLY A O 1
ATOM 545 N N . PHE A 1 69 ? 11.896 -3.554 -2.381 1.00 96.19 69 PHE A N 1
ATOM 546 C CA . PHE A 1 69 ? 11.305 -3.494 -3.709 1.00 96.19 69 PHE A CA 1
ATOM 547 C C . PHE A 1 69 ? 10.566 -2.164 -3.898 1.00 96.19 69 PHE A C 1
ATOM 549 O O . PHE A 1 69 ? 9.936 -1.645 -2.974 1.00 96.19 69 PHE A O 1
ATOM 556 N N . ARG A 1 70 ? 10.675 -1.586 -5.096 1.00 91.75 70 ARG A N 1
ATOM 557 C CA . ARG A 1 70 ? 10.265 -0.200 -5.346 1.00 91.75 70 ARG A CA 1
ATOM 558 C C . ARG A 1 70 ? 8.752 -0.002 -5.254 1.00 91.75 70 ARG A C 1
ATOM 560 O O . ARG A 1 70 ? 8.299 0.893 -4.542 1.00 91.75 70 ARG A O 1
ATOM 567 N N . ASP A 1 71 ? 7.992 -0.843 -5.949 1.00 94.38 71 ASP A N 1
ATOM 568 C CA . ASP A 1 71 ? 6.542 -0.703 -6.076 1.00 94.38 71 ASP A CA 1
ATOM 569 C C . ASP A 1 71 ? 5.802 -1.785 -5.283 1.00 94.38 71 ASP A C 1
ATOM 571 O O . ASP A 1 71 ? 6.140 -2.966 -5.372 1.00 94.38 71 ASP A O 1
ATOM 575 N N . PRO A 1 72 ? 4.773 -1.431 -4.501 1.00 97.31 72 PRO A N 1
ATOM 576 C CA . PRO A 1 72 ? 4.030 -2.428 -3.750 1.00 97.31 72 PRO A CA 1
ATOM 577 C C . PRO A 1 72 ? 3.242 -3.342 -4.696 1.00 97.31 72 PRO A C 1
ATOM 579 O O . PRO A 1 72 ? 2.674 -2.883 -5.687 1.00 97.31 72 PRO A O 1
ATOM 582 N N . ILE A 1 73 ? 3.142 -4.626 -4.350 1.00 97.75 73 ILE A N 1
ATOM 583 C CA . ILE A 1 73 ? 2.263 -5.588 -5.035 1.00 97.75 73 ILE A CA 1
ATOM 584 C C . ILE A 1 73 ? 0.784 -5.298 -4.757 1.00 97.75 73 ILE A C 1
ATOM 586 O O . ILE A 1 73 ? -0.074 -5.630 -5.569 1.00 97.75 73 ILE A O 1
ATOM 590 N N . LEU A 1 74 ? 0.496 -4.638 -3.631 1.00 97.81 74 LEU A N 1
ATOM 591 C CA . LEU A 1 74 ? -0.818 -4.118 -3.276 1.00 97.81 74 LEU A CA 1
ATOM 592 C C . LEU A 1 74 ? -0.662 -2.728 -2.660 1.00 97.81 74 LEU A C 1
ATOM 594 O O . LEU A 1 74 ? 0.019 -2.571 -1.645 1.00 97.81 74 LEU A O 1
ATOM 598 N N . TYR A 1 75 ? -1.352 -1.744 -3.230 1.00 97.81 75 TYR A N 1
ATOM 599 C CA . TYR A 1 75 ? -1.570 -0.444 -2.603 1.00 97.81 75 TYR A CA 1
ATOM 600 C C . TYR A 1 75 ? -3.065 -0.204 -2.401 1.00 97.81 75 TYR A C 1
ATOM 602 O O . TYR A 1 75 ? -3.839 -0.238 -3.356 1.00 97.81 75 TYR A O 1
ATOM 610 N N . GLY A 1 76 ? -3.466 0.070 -1.164 1.00 97.19 76 GLY A N 1
ATOM 611 C CA . GLY A 1 76 ? -4.839 0.411 -0.809 1.00 97.19 76 GLY A CA 1
ATOM 612 C C . GLY A 1 76 ? -4.902 1.748 -0.085 1.00 97.19 76 GLY A C 1
ATOM 613 O O . GLY A 1 76 ? -4.164 1.963 0.872 1.00 97.19 76 GLY A O 1
ATOM 614 N N . HIS A 1 77 ? -5.806 2.630 -0.500 1.00 97.88 77 HIS A N 1
ATOM 615 C CA . HIS A 1 77 ? -6.156 3.843 0.233 1.00 97.88 77 HIS A CA 1
ATOM 616 C C . HIS A 1 77 ? -7.637 3.783 0.595 1.00 97.88 77 HIS A C 1
ATOM 618 O O . HIS A 1 77 ? -8.505 3.818 -0.279 1.00 97.88 77 HIS A O 1
ATOM 624 N N . LEU A 1 78 ? -7.914 3.665 1.889 1.00 96.19 78 LEU A N 1
ATOM 625 C CA . LEU A 1 78 ? -9.258 3.521 2.437 1.00 96.19 78 LEU A CA 1
ATOM 626 C C . LEU A 1 78 ? -9.587 4.728 3.311 1.00 96.19 78 LEU A C 1
ATOM 628 O O . LEU A 1 78 ? -8.706 5.239 4.006 1.00 96.19 78 LEU A O 1
ATOM 632 N N . ALA A 1 79 ? -10.843 5.166 3.303 1.00 97.06 79 ALA A N 1
ATOM 633 C CA . ALA A 1 79 ? -11.317 6.259 4.143 1.00 97.06 79 ALA A CA 1
ATOM 634 C C . ALA A 1 79 ? -12.727 6.010 4.689 1.00 97.06 79 ALA A C 1
ATOM 636 O O . ALA A 1 79 ? -13.539 5.356 4.043 1.00 97.06 79 ALA A O 1
ATOM 637 N N . ASP A 1 80 ? -13.028 6.552 5.866 1.00 96.31 80 ASP A N 1
ATOM 638 C CA . ASP A 1 80 ? -14.390 6.602 6.384 1.00 96.31 80 ASP A CA 1
ATOM 639 C C . ASP A 1 80 ? -15.227 7.599 5.571 1.00 96.31 80 ASP A C 1
ATOM 641 O O . ASP A 1 80 ? -14.781 8.699 5.230 1.00 96.31 80 ASP A O 1
ATOM 645 N N . THR A 1 81 ? -16.482 7.248 5.312 1.00 92.81 81 THR A N 1
ATOM 646 C CA . THR A 1 81 ? -17.517 8.195 4.896 1.00 92.81 81 THR A CA 1
ATOM 647 C C . THR A 1 81 ? -18.074 8.940 6.109 1.00 92.81 81 THR A C 1
ATOM 649 O O . THR A 1 81 ? -17.867 8.548 7.258 1.00 92.81 81 THR A O 1
ATOM 652 N N . MET A 1 82 ? -18.868 9.989 5.868 1.00 87.50 82 MET A N 1
ATOM 653 C CA . MET A 1 82 ? -19.561 10.719 6.942 1.00 87.50 82 MET A CA 1
ATOM 654 C C . MET A 1 82 ? -20.464 9.825 7.807 1.00 87.50 82 MET A C 1
ATOM 656 O O . MET A 1 82 ? -20.681 10.131 8.975 1.00 87.50 82 MET A O 1
ATOM 660 N N . ASN A 1 83 ? -20.956 8.714 7.253 1.00 87.06 83 ASN A N 1
ATOM 661 C CA . ASN A 1 83 ? -21.812 7.758 7.958 1.00 87.06 83 ASN A CA 1
ATOM 662 C C . ASN A 1 83 ? -21.018 6.592 8.575 1.00 87.06 83 ASN A C 1
ATOM 664 O O . ASN A 1 83 ? -21.617 5.608 9.003 1.00 87.06 83 ASN A O 1
ATOM 668 N N . GLY A 1 84 ? -19.681 6.666 8.589 1.00 80.19 84 GLY A N 1
ATOM 669 C CA . GLY A 1 84 ? -18.813 5.621 9.137 1.00 80.19 84 GLY A CA 1
ATOM 670 C C . GLY A 1 84 ? -18.739 4.350 8.286 1.00 80.19 84 GLY A C 1
ATOM 671 O O . GLY A 1 84 ? -18.394 3.295 8.807 1.00 80.19 84 GLY A O 1
ATOM 672 N N . GLN A 1 85 ? -19.083 4.424 6.996 1.00 89.75 85 GLN A N 1
ATOM 673 C CA . GLN A 1 85 ? -18.834 3.330 6.049 1.00 89.75 85 GLN A CA 1
ATOM 674 C C . GLN A 1 85 ? -17.413 3.434 5.498 1.00 89.75 85 GLN A C 1
ATOM 676 O O . GLN A 1 85 ? -16.853 4.523 5.446 1.00 89.75 85 GLN A O 1
ATOM 681 N N . ILE A 1 86 ? -16.855 2.329 5.013 1.00 91.69 86 ILE A N 1
ATOM 682 C CA . ILE A 1 86 ? -15.556 2.344 4.337 1.00 91.69 86 ILE A CA 1
ATOM 683 C C . ILE A 1 86 ? -15.752 2.724 2.866 1.00 91.69 86 ILE A C 1
ATOM 685 O O . ILE A 1 86 ? -16.571 2.135 2.162 1.00 91.69 86 ILE A O 1
ATOM 689 N N . HIS A 1 87 ? -14.965 3.683 2.396 1.00 95.31 87 HIS A N 1
ATOM 690 C CA . HIS A 1 87 ? -14.814 4.057 0.999 1.00 95.31 87 HIS A CA 1
ATOM 691 C C . HIS A 1 87 ? -13.406 3.675 0.534 1.00 95.31 87 HIS A C 1
ATOM 693 O O . HIS A 1 87 ? -12.406 4.092 1.120 1.00 95.31 87 HIS A O 1
ATOM 699 N N . ILE A 1 88 ? -13.327 2.886 -0.534 1.00 95.25 88 ILE A N 1
ATOM 700 C CA . ILE A 1 88 ? -12.074 2.587 -1.227 1.00 95.25 88 ILE A CA 1
ATOM 701 C C . ILE A 1 88 ? -11.767 3.759 -2.162 1.00 95.25 88 ILE A C 1
ATOM 703 O O . ILE A 1 88 ? -12.462 3.953 -3.154 1.00 95.25 88 ILE A O 1
ATOM 707 N N . LEU A 1 89 ? -10.743 4.550 -1.840 1.00 96.50 89 LEU A N 1
ATOM 708 C CA . LEU A 1 89 ? -10.312 5.682 -2.665 1.00 96.50 89 LEU A CA 1
ATOM 709 C C . LEU A 1 89 ? -9.421 5.228 -3.823 1.00 96.50 89 LEU A C 1
ATOM 711 O O . LEU A 1 89 ? -9.507 5.764 -4.923 1.00 96.50 89 LEU A O 1
ATOM 715 N N . LEU A 1 90 ? -8.549 4.254 -3.563 1.00 96.19 90 LEU A N 1
ATOM 716 C CA . LEU A 1 90 ? -7.642 3.684 -4.551 1.00 96.19 90 LEU A CA 1
ATOM 717 C C . LEU A 1 90 ? -7.289 2.253 -4.149 1.00 96.19 90 LEU A C 1
ATOM 719 O O . LEU A 1 90 ? -7.027 1.984 -2.977 1.00 96.19 90 LEU A O 1
ATOM 723 N N . TYR A 1 91 ? -7.279 1.350 -5.122 1.00 94.69 91 TYR A N 1
ATOM 724 C CA . TYR A 1 91 ? -6.887 -0.041 -4.941 1.00 94.69 91 TYR A CA 1
ATOM 725 C C . TYR A 1 91 ? -6.081 -0.479 -6.161 1.00 94.69 91 TYR A C 1
ATOM 727 O O . TYR A 1 91 ? -6.590 -0.456 -7.280 1.00 94.69 91 TYR A O 1
ATOM 735 N N . ILE A 1 92 ? -4.812 -0.811 -5.952 1.00 95.19 92 ILE A N 1
ATOM 736 C CA . ILE A 1 92 ? -3.856 -1.159 -7.004 1.00 95.19 92 ILE A CA 1
ATOM 737 C C . ILE A 1 92 ? -3.277 -2.528 -6.686 1.00 95.19 92 ILE A C 1
ATOM 739 O O . ILE A 1 92 ? -2.818 -2.757 -5.567 1.00 95.19 92 ILE A O 1
ATOM 743 N N . LEU A 1 93 ? -3.249 -3.395 -7.694 1.00 95.75 93 LEU A N 1
ATOM 744 C CA . LEU A 1 93 ? -2.519 -4.655 -7.686 1.00 95.75 93 LEU A CA 1
ATOM 745 C C . LEU A 1 93 ? -1.476 -4.606 -8.796 1.00 95.75 93 LEU A C 1
ATOM 747 O O . LEU A 1 93 ? -1.834 -4.447 -9.962 1.00 95.75 93 LEU A O 1
ATOM 751 N N . ASN A 1 94 ? -0.205 -4.732 -8.430 1.00 95.00 94 ASN A N 1
ATOM 752 C CA . ASN A 1 94 ? 0.896 -4.733 -9.386 1.00 95.00 94 ASN A CA 1
ATOM 753 C C . ASN A 1 94 ? 1.467 -6.140 -9.539 1.00 95.00 94 ASN A C 1
ATOM 755 O O . ASN A 1 94 ? 1.582 -6.891 -8.567 1.00 95.00 94 ASN A O 1
ATOM 759 N N . ASP A 1 95 ? 1.870 -6.469 -10.764 1.00 94.94 95 ASP A N 1
ATOM 760 C CA . ASP A 1 95 ? 2.688 -7.643 -11.039 1.00 94.94 95 ASP A CA 1
ATOM 761 C C . ASP A 1 95 ? 4.167 -7.215 -11.087 1.00 94.94 95 ASP A C 1
ATOM 763 O O . ASP A 1 95 ? 4.564 -6.518 -12.024 1.00 94.94 95 ASP A O 1
ATOM 767 N N . PRO A 1 96 ? 4.994 -7.599 -10.099 1.00 95.12 96 PRO A N 1
ATOM 768 C CA . PRO A 1 96 ? 6.390 -7.188 -10.036 1.00 95.12 96 PRO A CA 1
ATOM 769 C C . PRO A 1 96 ? 7.261 -7.842 -11.117 1.00 95.12 96 PRO A C 1
ATOM 771 O O . PRO A 1 96 ? 8.375 -7.378 -11.346 1.00 95.12 96 PRO A O 1
ATOM 774 N N . ALA A 1 97 ? 6.781 -8.903 -11.777 1.00 93.44 97 ALA A N 1
ATOM 775 C CA . ALA A 1 97 ? 7.487 -9.553 -12.879 1.00 93.44 97 ALA A CA 1
ATOM 776 C C . ALA A 1 97 ? 7.198 -8.894 -14.239 1.00 93.44 97 ALA A C 1
ATOM 778 O O . ALA A 1 97 ? 7.857 -9.209 -15.232 1.00 93.44 97 ALA A O 1
ATOM 779 N N . SER A 1 98 ? 6.215 -7.990 -14.305 1.00 94.62 98 SER A N 1
ATOM 780 C CA . SER A 1 98 ? 5.918 -7.248 -15.529 1.00 94.62 98 SER A CA 1
ATOM 781 C C . SER A 1 98 ? 6.964 -6.160 -15.794 1.00 94.62 98 SER A C 1
ATOM 783 O O . SER A 1 98 ? 7.528 -5.601 -14.850 1.00 94.62 98 SER A O 1
ATOM 785 N N . PRO A 1 99 ? 7.221 -5.811 -17.070 1.00 93.31 99 PRO A N 1
ATOM 786 C CA . PRO A 1 99 ? 8.086 -4.690 -17.404 1.00 93.31 99 PRO A CA 1
ATOM 787 C C . PRO A 1 99 ? 7.625 -3.410 -16.708 1.00 93.31 99 PRO A C 1
ATOM 789 O O . PRO A 1 99 ? 6.452 -3.037 -16.764 1.00 93.31 99 PRO A O 1
ATOM 792 N N . ARG A 1 100 ? 8.574 -2.729 -16.069 1.00 92.12 100 ARG A N 1
ATOM 793 C CA . ARG A 1 100 ? 8.347 -1.459 -15.389 1.00 92.12 100 ARG A CA 1
ATOM 794 C C . ARG A 1 100 ? 8.899 -0.327 -16.244 1.00 92.12 100 ARG A C 1
ATOM 796 O O . ARG A 1 100 ? 10.091 -0.296 -16.534 1.00 92.12 100 ARG A O 1
ATOM 803 N N . PHE A 1 101 ? 8.034 0.611 -16.606 1.00 92.06 101 PHE A N 1
ATOM 804 C CA . PHE A 1 101 ? 8.400 1.795 -17.376 1.00 92.06 101 PHE A CA 1
ATOM 805 C C . PHE A 1 101 ? 8.516 2.988 -16.432 1.00 92.06 101 PHE A C 1
ATOM 807 O O . PHE A 1 101 ? 7.557 3.339 -15.748 1.00 92.06 101 PHE A O 1
ATOM 814 N N . ASP A 1 102 ? 9.689 3.613 -16.390 1.00 93.69 102 ASP A N 1
ATOM 815 C CA . ASP A 1 102 ? 10.018 4.734 -15.503 1.00 93.69 102 ASP A CA 1
ATOM 816 C C . ASP A 1 102 ? 9.374 6.066 -15.937 1.00 93.69 102 ASP A C 1
ATOM 818 O O . ASP A 1 102 ? 10.037 7.088 -16.069 1.00 93.69 102 ASP A O 1
ATOM 822 N N . VAL A 1 103 ? 8.063 6.090 -16.173 1.00 93.50 103 VAL A N 1
ATOM 823 C CA . VAL A 1 103 ? 7.336 7.324 -16.533 1.00 93.50 103 VAL A CA 1
ATOM 824 C C . VAL A 1 103 ? 7.123 8.252 -15.327 1.00 93.50 103 VAL A C 1
ATOM 826 O O . VAL A 1 103 ? 6.906 9.459 -15.471 1.00 93.50 103 VAL A O 1
ATOM 829 N N . ASP A 1 104 ? 7.198 7.701 -14.115 1.00 92.31 104 ASP A N 1
ATOM 830 C CA . ASP A 1 104 ? 7.020 8.395 -12.839 1.00 92.31 104 ASP A CA 1
ATOM 831 C C . ASP A 1 104 ? 8.311 9.042 -12.303 1.00 92.31 104 ASP A C 1
ATOM 833 O O . ASP A 1 104 ? 8.243 9.875 -11.393 1.00 92.31 104 ASP A O 1
ATOM 837 N N . VAL A 1 105 ? 9.473 8.720 -12.881 1.00 93.94 105 VAL A N 1
ATOM 838 C CA . VAL A 1 105 ? 10.780 9.281 -12.502 1.00 93.94 105 VAL A CA 1
ATOM 839 C C . VAL A 1 105 ? 11.638 9.642 -13.704 1.00 93.94 105 VAL A C 1
ATOM 841 O O . VAL A 1 105 ? 11.536 9.068 -14.782 1.00 93.94 105 VAL A O 1
ATOM 844 N N . MET A 1 106 ? 12.512 10.612 -13.506 1.00 94.62 106 MET A N 1
ATOM 845 C CA . MET A 1 106 ? 13.566 10.959 -14.446 1.00 94.62 106 MET A CA 1
ATOM 846 C C . MET A 1 106 ? 14.777 10.017 -14.270 1.00 94.62 106 MET A C 1
ATOM 848 O O . MET A 1 106 ? 14.913 9.389 -13.218 1.00 94.62 106 MET A O 1
ATOM 852 N N . PRO A 1 107 ? 15.698 9.931 -15.253 1.00 92.12 107 PRO A N 1
ATOM 853 C CA . PRO A 1 107 ? 16.916 9.115 -15.140 1.00 92.12 107 PRO A CA 1
ATOM 854 C C . PRO A 1 107 ? 17.845 9.483 -13.970 1.00 92.12 107 PRO A C 1
ATOM 856 O O . PRO A 1 107 ? 18.675 8.674 -13.568 1.00 92.12 107 PRO A O 1
ATOM 859 N N . ASP A 1 108 ? 17.715 10.694 -13.422 1.00 92.69 108 ASP A N 1
ATOM 860 C CA . ASP A 1 108 ? 18.422 11.159 -12.221 1.00 92.69 108 ASP A CA 1
ATOM 861 C C . ASP A 1 108 ? 17.720 10.757 -10.904 1.00 92.69 108 ASP A C 1
ATOM 863 O O . ASP A 1 108 ? 18.229 11.043 -9.821 1.00 92.69 108 ASP A O 1
ATOM 867 N N . GLY A 1 109 ? 16.576 10.068 -10.985 1.00 91.06 109 GLY A N 1
ATOM 868 C CA . GLY A 1 109 ? 15.771 9.610 -9.852 1.00 91.06 109 GLY A CA 1
ATOM 869 C C . GLY A 1 109 ? 14.724 10.614 -9.364 1.00 91.06 109 GLY A C 1
ATOM 870 O O . GLY A 1 109 ? 13.914 10.270 -8.502 1.00 91.06 109 GLY A O 1
ATOM 871 N N . GLU A 1 110 ? 14.691 11.834 -9.908 1.00 93.50 110 GLU A N 1
ATOM 872 C CA . GLU A 1 110 ? 13.711 12.845 -9.505 1.00 93.50 110 GLU A CA 1
ATOM 873 C C . GLU A 1 110 ? 12.298 12.479 -9.990 1.00 93.50 110 GLU A C 1
ATOM 875 O O . GLU A 1 110 ? 12.118 12.048 -11.133 1.00 93.50 110 GLU A O 1
ATOM 880 N N . PRO A 1 111 ? 11.249 12.676 -9.173 1.00 93.19 111 PRO A N 1
ATOM 881 C CA . PRO A 1 111 ? 9.892 12.328 -9.568 1.00 93.19 111 PRO A CA 1
ATOM 882 C C . PRO A 1 111 ? 9.367 13.264 -10.663 1.00 93.19 111 PRO A C 1
ATOM 884 O O . PRO A 1 111 ? 9.444 14.488 -10.551 1.00 93.19 111 PRO A O 1
ATOM 887 N N . THR A 1 112 ? 8.696 12.708 -11.672 1.00 91.94 112 THR A N 1
ATOM 888 C CA . THR A 1 112 ? 8.022 13.497 -12.724 1.00 91.94 112 THR A CA 1
ATOM 889 C C . THR A 1 112 ? 6.776 14.224 -12.213 1.00 91.94 112 THR A C 1
ATOM 891 O O . THR A 1 112 ? 6.251 15.123 -12.879 1.00 91.94 112 THR A O 1
ATOM 894 N N . ARG A 1 113 ? 6.307 13.856 -11.009 1.00 89.81 113 ARG A N 1
ATOM 895 C CA . ARG A 1 113 ? 5.044 14.305 -10.401 1.00 89.81 113 ARG A CA 1
ATOM 896 C C . ARG A 1 113 ? 3.858 13.992 -11.315 1.00 89.81 113 ARG A C 1
ATOM 898 O O . ARG A 1 113 ? 3.041 14.867 -11.591 1.00 89.81 113 ARG A O 1
ATOM 905 N N . PHE A 1 114 ? 3.790 12.755 -11.806 1.00 84.69 114 PHE A N 1
ATOM 906 C CA . PHE A 1 114 ? 2.752 12.308 -12.743 1.00 84.69 114 PHE A CA 1
ATOM 907 C C . PHE A 1 114 ? 2.669 13.196 -13.993 1.00 84.69 114 PHE A C 1
ATOM 909 O O . PHE A 1 114 ? 1.592 13.615 -14.408 1.00 84.69 114 PHE A O 1
ATOM 916 N N . GLY A 1 115 ? 3.823 13.570 -14.547 1.00 86.06 115 GLY A N 1
ATOM 917 C CA . GLY A 1 115 ? 3.882 14.416 -15.739 1.00 86.06 115 GLY A CA 1
ATOM 918 C C . GLY A 1 115 ? 3.604 15.907 -15.503 1.00 86.06 115 GLY A C 1
ATOM 919 O O . GLY A 1 115 ? 3.744 16.691 -16.437 1.00 86.06 115 GLY A O 1
ATOM 920 N N . THR A 1 116 ? 3.224 16.327 -14.287 1.00 90.50 116 THR A N 1
ATOM 921 C CA . THR A 1 116 ? 2.889 17.739 -14.001 1.00 90.50 116 THR A CA 1
ATOM 922 C C . THR A 1 116 ? 4.114 18.639 -13.886 1.00 90.50 116 THR A C 1
ATOM 924 O O . THR A 1 116 ? 4.016 19.835 -14.149 1.00 90.50 116 THR A O 1
ATOM 927 N N . SER A 1 117 ? 5.270 18.084 -13.505 1.00 90.81 117 SER A N 1
ATOM 928 C CA . SER A 1 117 ? 6.520 18.842 -13.403 1.00 90.81 117 SER A CA 1
ATOM 929 C C . SER A 1 117 ? 7.424 18.619 -14.610 1.00 90.81 117 SER A C 1
ATOM 931 O O . SER A 1 117 ? 7.896 19.576 -15.219 1.00 90.81 117 SER A O 1
ATOM 933 N N . ARG A 1 118 ? 7.681 17.355 -14.950 1.00 91.94 118 ARG A N 1
ATOM 934 C CA . ARG A 1 118 ? 8.522 16.928 -16.079 1.00 91.94 118 ARG A CA 1
ATOM 935 C C . ARG A 1 118 ? 7.953 15.637 -16.648 1.00 91.94 118 ARG A C 1
ATOM 937 O O . ARG A 1 118 ? 7.055 15.057 -16.053 1.00 91.94 118 ARG A O 1
ATOM 944 N N . ARG A 1 119 ? 8.481 15.180 -17.778 1.00 94.62 119 ARG A N 1
ATOM 945 C CA . ARG A 1 119 ? 8.078 13.928 -18.427 1.00 94.62 119 ARG A CA 1
ATOM 946 C C . ARG A 1 119 ? 9.301 13.128 -18.841 1.00 94.62 119 ARG A C 1
ATOM 948 O O . ARG A 1 119 ? 10.239 13.706 -19.392 1.00 94.62 119 ARG A O 1
ATOM 955 N N . ASN A 1 120 ? 9.261 11.818 -18.620 1.00 94.50 120 ASN A N 1
ATOM 956 C CA . ASN A 1 120 ? 10.285 10.900 -19.102 1.00 94.50 120 ASN A CA 1
ATOM 957 C C . ASN A 1 120 ? 9.876 10.349 -20.476 1.00 94.50 120 ASN A C 1
ATOM 959 O O . ASN A 1 120 ? 9.350 9.248 -20.598 1.00 94.50 120 ASN A O 1
ATOM 963 N N . LEU A 1 121 ? 10.112 11.145 -21.522 1.00 91.88 121 LEU A N 1
ATOM 964 C CA . LEU A 1 121 ? 9.670 10.838 -22.888 1.00 91.88 121 LEU A CA 1
ATOM 965 C C . LEU A 1 121 ? 10.327 9.594 -23.501 1.00 91.88 121 LEU A C 1
ATOM 967 O O . LEU A 1 121 ? 9.860 9.126 -24.535 1.00 91.88 121 LEU A O 1
ATOM 971 N N . GLU A 1 122 ? 11.429 9.104 -22.935 1.00 92.50 122 GLU A N 1
ATOM 972 C CA . GLU A 1 122 ? 12.055 7.855 -23.373 1.00 92.50 122 GLU A CA 1
ATOM 973 C C . GLU A 1 122 ? 11.276 6.645 -22.849 1.00 92.50 122 GLU A C 1
ATOM 975 O O . GLU A 1 122 ? 11.005 5.725 -23.614 1.00 92.50 122 GLU A O 1
ATOM 980 N N . ALA A 1 123 ? 10.835 6.695 -21.588 1.00 92.31 123 ALA A N 1
ATOM 981 C CA . ALA A 1 123 ? 10.024 5.650 -20.967 1.00 92.31 123 ALA A CA 1
ATOM 982 C C . ALA A 1 123 ? 8.567 5.601 -21.475 1.00 92.31 123 ALA A C 1
ATOM 984 O O . ALA A 1 123 ? 7.876 4.618 -21.234 1.00 92.31 123 ALA A O 1
ATOM 985 N N . GLU A 1 124 ? 8.089 6.650 -22.155 1.00 87.50 124 GLU A N 1
ATOM 986 C CA . GLU A 1 124 ? 6.728 6.741 -22.716 1.00 87.50 124 GLU A CA 1
ATOM 987 C C . GLU A 1 124 ? 6.583 6.143 -24.136 1.00 87.50 124 GLU A C 1
ATOM 989 O O . GLU A 1 124 ? 5.517 6.275 -24.742 1.00 87.50 124 GLU A O 1
ATOM 994 N N . ARG A 1 125 ? 7.646 5.556 -24.700 1.00 83.88 125 ARG A N 1
ATOM 995 C CA . ARG A 1 125 ? 7.678 5.064 -26.089 1.00 83.88 125 ARG A CA 1
ATOM 996 C C . ARG A 1 125 ? 7.355 3.586 -26.229 1.00 83.88 125 ARG A C 1
ATOM 998 O O . ARG A 1 125 ? 7.793 2.799 -25.365 1.00 83.88 125 ARG A O 1
#

Mean predicted aligned error: 4.4 Å

Solvent-accessible surface area (backbone atoms only — not comparable to full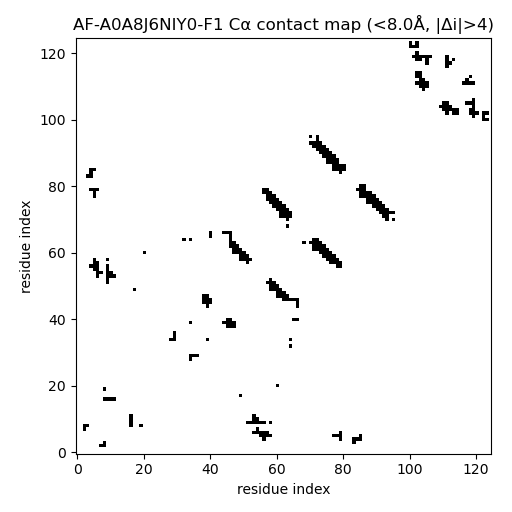-atom values): 7336 Å² total; per-residue (Å²): 130,87,61,75,32,48,24,49,40,25,61,44,59,70,69,64,33,47,53,60,62,52,72,73,53,62,66,67,57,31,62,78,56,72,47,54,98,82,38,41,50,99,86,68,50,64,24,59,46,72,55,48,54,73,59,31,44,42,37,39,38,37,34,38,81,49,80,87,59,89,70,46,39,33,37,39,32,39,29,45,43,99,86,48,45,84,40,80,77,42,79,46,76,47,65,87,87,51,92,81,65,54,42,55,28,39,99,89,66,50,70,9,64,82,52,74,79,39,70,29,71,75,48,72,108

Radius of gyration: 16.74 Å; Cα contacts (8 Å, |Δi|>4): 194; chains: 1; bounding box: 40×37×48 Å

Organism: NCBI:txid2841698

Nearest PDB structures (foldseek):
  6jqv-assembly1_A  TM=3.755E-01  e=1.043E+00  Arabidopsis thaliana